Protein AF-A0A9W9TWR4-F1 (afdb_monomer)

Secondary structure (DSSP, 8-state):
-HHHHHHHHHHTT-PPPTTTSSHHHHHHHHTT-S---STTGGGGHHHHHHH-TTS-EEEE--S-HHHHHHHHHHHTHHHHH-HHHHHHHTT-HHHHHHHHHHIIIIIIIISTT-HHHHHHHHHHHHHHHHHHHHHHTT--EEEE-GGG--

Radius of gyration: 16.13 Å; Cα contacts (8 Å, |Δi|>4): 120; chains: 1; bounding box: 38×27×42 Å

Solvent-accessible surface area (backbone atoms only — not comparable to full-atom values): 8786 Å² total; per-residue (Å²): 109,69,68,60,53,52,49,54,26,52,75,66,75,55,59,74,55,72,89,62,46,28,46,76,52,49,39,77,72,54,60,90,57,93,74,88,70,59,82,72,55,59,84,40,41,73,53,48,49,68,31,40,76,86,60,86,45,71,53,76,48,70,87,51,61,67,62,43,52,54,50,43,56,70,64,52,46,48,48,60,70,30,67,64,46,55,57,49,22,80,80,32,71,69,52,32,52,51,33,51,49,46,36,49,53,44,37,52,60,53,18,65,73,35,57,90,82,27,41,68,57,40,53,50,53,53,51,56,50,49,52,49,51,32,58,76,69,71,48,79,65,44,84,41,39,85,87,70,68,129

Nearest PDB structures (foldseek):
  4or5-assembly1_B  TM=2.035E-01  e=5.624E+00  Homo sapiens

pLDDT: mean 93.7, std 3.66, range [63.38, 97.81]

InterPro domains:
  IPR027417 P-loop containing nucleoside triphosphate hydrolase [G3DSA:3.40.50.300] (2-150)
  IPR040632 Sulfotransferase, S. mansonii-type [PF17784] (19-150)

Organism: NCBI:txid63820

Structure (mmCIF, N/CA/C/O backbone):
data_AF-A0A9W9TWR4-F1
#
_entry.id   AF-A0A9W9TWR4-F1
#
loop_
_atom_site.group_PDB
_atom_site.id
_atom_site.type_symbol
_atom_site.label_atom_id
_atom_site.label_alt_id
_atom_site.label_comp_id
_atom_site.label_asym_id
_atom_site.label_entity_id
_atom_site.label_seq_id
_atom_site.pdbx_PDB_ins_code
_atom_site.Cartn_x
_atom_site.Cartn_y
_atom_site.Cartn_z
_atom_site.occupancy
_atom_site.B_iso_or_equiv
_atom_site.auth_seq_id
_atom_site.auth_comp_id
_atom_site.auth_asym_id
_atom_site.auth_atom_id
_atom_site.pdbx_PDB_model_num
ATOM 1 N N . MET A 1 1 ? -9.359 -7.053 -12.630 1.00 63.38 1 MET A N 1
ATOM 2 C CA . MET A 1 1 ? -10.128 -6.044 -13.396 1.00 63.38 1 MET A CA 1
ATOM 3 C C . MET A 1 1 ? -10.622 -4.904 -12.506 1.00 63.38 1 MET A C 1
ATOM 5 O O . MET A 1 1 ? -10.237 -3.779 -12.778 1.00 63.38 1 MET A O 1
ATOM 9 N N . LEU A 1 2 ? -11.3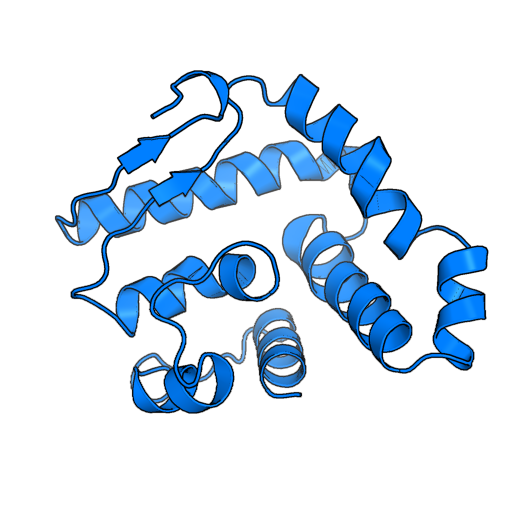76 -5.167 -11.426 1.00 83.75 2 LEU A N 1
ATOM 10 C CA . LEU A 1 2 ? -11.886 -4.121 -10.512 1.00 83.75 2 LEU A CA 1
ATOM 11 C C . LEU A 1 2 ? -10.786 -3.223 -9.906 1.00 83.75 2 LEU A C 1
ATOM 13 O O . LEU A 1 2 ? -10.900 -2.006 -9.965 1.00 83.75 2 LEU A O 1
ATOM 17 N N . TYR A 1 3 ? -9.671 -3.788 -9.427 1.00 86.06 3 TYR A N 1
ATOM 18 C CA . TYR A 1 3 ? -8.540 -2.971 -8.956 1.00 86.06 3 TYR A CA 1
ATOM 19 C C . TYR A 1 3 ? -7.914 -2.087 -10.046 1.00 86.06 3 TYR A C 1
ATOM 21 O O . TYR A 1 3 ? -7.453 -0.990 -9.745 1.00 86.06 3 TYR A O 1
ATOM 29 N N . CYS A 1 4 ? -7.909 -2.527 -11.310 1.00 86.19 4 CYS A N 1
ATOM 30 C CA . CYS A 1 4 ? -7.390 -1.717 -12.415 1.00 86.19 4 CYS A CA 1
ATOM 31 C C . CYS A 1 4 ? -8.280 -0.493 -12.654 1.00 86.19 4 CYS A C 1
ATOM 33 O O . CYS A 1 4 ? -7.776 0.611 -12.836 1.00 86.19 4 CYS A O 1
ATOM 35 N N . GLU A 1 5 ? -9.599 -0.688 -12.623 1.00 89.94 5 GLU A N 1
ATOM 36 C CA . GLU A 1 5 ? -10.576 0.396 -12.735 1.00 89.94 5 GLU A CA 1
ATOM 37 C C . GLU A 1 5 ? -10.438 1.384 -11.573 1.00 89.94 5 GLU A C 1
ATOM 39 O O . GLU A 1 5 ? -10.281 2.582 -11.806 1.00 89.94 5 GLU A O 1
ATOM 44 N N . LEU A 1 6 ? -10.397 0.885 -10.333 1.00 92.06 6 LEU A N 1
ATOM 45 C CA . LEU A 1 6 ? -10.174 1.723 -9.157 1.00 92.06 6 LEU A CA 1
ATOM 46 C C . LEU A 1 6 ? -8.866 2.512 -9.248 1.00 92.06 6 LEU A C 1
ATOM 48 O O . LEU A 1 6 ? -8.842 3.683 -8.882 1.00 92.06 6 LEU A O 1
ATOM 52 N N . MET A 1 7 ? -7.792 1.908 -9.760 1.00 92.62 7 MET A N 1
ATOM 53 C CA . MET A 1 7 ? -6.513 2.599 -9.923 1.00 92.62 7 MET A CA 1
ATOM 54 C C . MET A 1 7 ? -6.614 3.749 -10.932 1.00 92.62 7 MET A C 1
ATOM 56 O O . MET A 1 7 ? -6.126 4.846 -10.666 1.00 92.62 7 MET A O 1
ATOM 60 N N . ILE A 1 8 ? -7.2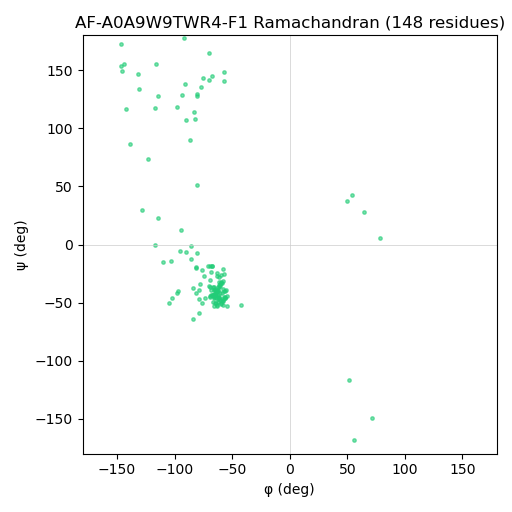98 3.541 -12.062 1.00 92.56 8 ILE A N 1
ATOM 61 C CA . ILE A 1 8 ? -7.548 4.606 -13.046 1.00 92.56 8 ILE A CA 1
ATOM 62 C C . ILE A 1 8 ? -8.364 5.736 -12.414 1.00 92.56 8 ILE A C 1
ATOM 64 O O . ILE A 1 8 ? -8.024 6.907 -12.578 1.00 92.56 8 ILE A O 1
ATOM 68 N N . LEU A 1 9 ? -9.418 5.399 -11.669 1.00 93.62 9 LEU A N 1
ATOM 69 C CA . LEU A 1 9 ? -10.246 6.389 -10.981 1.00 93.62 9 LEU A CA 1
ATOM 70 C C . LEU A 1 9 ? -9.448 7.152 -9.918 1.00 93.62 9 LEU A C 1
ATOM 72 O O . LEU A 1 9 ? -9.574 8.372 -9.832 1.00 93.62 9 LEU A O 1
ATOM 76 N N . LYS A 1 10 ? -8.575 6.472 -9.166 1.00 92.69 10 LYS A N 1
ATOM 77 C CA . LYS A 1 10 ? -7.683 7.089 -8.174 1.00 92.69 10 LYS A CA 1
ATOM 78 C C . LYS A 1 10 ? -6.703 8.063 -8.818 1.00 92.69 10 LYS A C 1
ATOM 80 O O . LYS A 1 10 ? -6.615 9.206 -8.379 1.00 92.69 10 LYS A O 1
ATOM 85 N N . LEU A 1 11 ? -6.061 7.668 -9.917 1.00 90.81 11 LEU A N 1
ATOM 86 C CA . LEU A 1 11 ? -5.184 8.540 -10.709 1.00 90.81 11 LEU A CA 1
ATOM 87 C C . LEU A 1 11 ? -5.905 9.783 -11.252 1.00 90.81 11 LEU A C 1
ATOM 89 O O . LEU A 1 11 ? -5.301 10.843 -11.382 1.00 90.81 11 LEU A O 1
ATOM 93 N N . GLN A 1 12 ? -7.195 9.664 -11.567 1.00 93.31 12 GLN A N 1
ATOM 94 C CA . GLN A 1 12 ? -8.020 10.774 -12.049 1.00 93.31 12 GLN A CA 1
ATOM 95 C C . GLN A 1 12 ? -8.630 11.620 -10.924 1.00 93.31 12 GLN A C 1
ATOM 97 O O . GLN A 1 12 ? -9.333 12.583 -11.225 1.00 93.31 12 GLN A O 1
ATOM 102 N N . ASN A 1 13 ? -8.395 11.271 -9.655 1.00 92.88 13 ASN A N 1
ATOM 103 C CA . ASN A 1 13 ? -9.073 11.852 -8.496 1.00 92.88 13 ASN A CA 1
ATOM 104 C C . ASN A 1 13 ? -10.613 11.762 -8.598 1.00 92.88 13 ASN A C 1
ATOM 106 O O . ASN A 1 13 ? -11.346 12.716 -8.343 1.00 92.88 13 ASN A O 1
ATOM 110 N N . ARG A 1 14 ? -11.096 10.603 -9.057 1.00 95.38 14 ARG A N 1
ATOM 111 C CA . ARG A 1 14 ? -12.507 10.286 -9.336 1.00 95.38 14 ARG A CA 1
ATOM 112 C C . ARG A 1 14 ? -12.943 8.990 -8.659 1.00 95.38 14 ARG A C 1
ATOM 114 O O . ARG A 1 14 ? -13.781 8.266 -9.197 1.00 95.38 14 ARG A O 1
ATOM 121 N N . LEU A 1 15 ? -12.345 8.661 -7.515 1.00 94.56 15 LEU A N 1
ATOM 122 C CA . LEU A 1 15 ? -12.795 7.504 -6.752 1.00 94.56 15 LEU A CA 1
ATOM 123 C C . LEU A 1 15 ? -14.280 7.645 -6.404 1.00 94.56 15 LEU A C 1
ATOM 125 O O . LEU A 1 15 ? -14.726 8.756 -6.095 1.00 94.56 15 LEU A O 1
ATOM 129 N N . PRO A 1 16 ? -15.053 6.546 -6.463 1.00 94.25 16 PRO A N 1
ATOM 130 C CA . PRO A 1 16 ? -16.403 6.555 -5.936 1.00 94.25 16 PRO A CA 1
ATOM 131 C C . PRO A 1 16 ? -16.376 6.965 -4.458 1.00 94.25 16 PRO A C 1
ATOM 133 O O . PRO A 1 16 ? -15.398 6.685 -3.761 1.00 94.25 16 PRO A O 1
ATOM 136 N N . PRO A 1 17 ? -17.424 7.636 -3.969 1.00 93.81 17 PRO A N 1
ATOM 137 C CA . PRO A 1 17 ? -17.455 8.087 -2.592 1.00 93.81 17 PRO A CA 1
ATOM 138 C C . PRO A 1 17 ? -17.606 6.889 -1.627 1.00 93.81 17 PRO A C 1
ATOM 140 O O . PRO A 1 17 ? -17.970 5.787 -2.066 1.00 93.81 17 PRO A O 1
ATOM 143 N N . PRO A 1 18 ? -17.352 7.075 -0.317 1.00 91.00 18 PRO A N 1
ATOM 144 C CA . PRO A 1 18 ? -17.390 5.994 0.674 1.00 91.00 18 PRO A CA 1
ATOM 145 C C . PRO A 1 18 ? -18.732 5.255 0.754 1.00 91.00 18 PRO A C 1
ATOM 147 O O . PRO A 1 18 ? -18.789 4.112 1.196 1.00 91.00 18 PRO A O 1
ATOM 150 N N . GLU A 1 19 ? -19.836 5.861 0.302 1.00 92.31 19 GLU A N 1
ATOM 151 C CA . GLU A 1 19 ? -21.135 5.190 0.242 1.00 92.31 19 GLU A CA 1
ATOM 152 C C . GLU A 1 19 ? -21.192 4.073 -0.805 1.00 92.31 19 GLU A C 1
ATOM 154 O O . GLU A 1 19 ? -22.020 3.172 -0.676 1.00 92.31 19 GLU A O 1
ATOM 159 N N . ILE A 1 20 ? -20.329 4.142 -1.823 1.00 93.00 20 ILE A N 1
ATOM 160 C CA . ILE A 1 20 ? -20.186 3.131 -2.874 1.00 93.00 20 ILE A CA 1
ATOM 161 C C . ILE A 1 20 ? -19.034 2.177 -2.553 1.00 93.00 20 ILE A C 1
ATOM 163 O O . ILE A 1 20 ? -19.174 0.977 -2.767 1.00 93.00 20 ILE A O 1
ATOM 167 N N . LEU A 1 21 ? -17.908 2.677 -2.032 1.00 93.12 21 LEU A N 1
ATOM 168 C CA . LEU A 1 21 ? -16.750 1.856 -1.646 1.00 93.12 21 LEU A CA 1
ATOM 169 C C . LEU A 1 21 ? -16.947 1.194 -0.273 1.00 93.12 21 LEU A C 1
ATOM 171 O O . LEU A 1 21 ? -16.104 1.304 0.611 1.00 93.12 21 LEU A O 1
ATOM 175 N N . ARG A 1 22 ? -18.084 0.522 -0.086 1.00 93.94 22 ARG A N 1
ATOM 176 C CA . ARG A 1 22 ? -18.406 -0.221 1.137 1.00 93.94 22 ARG A CA 1
ATOM 177 C C . ARG A 1 22 ? -17.964 -1.678 1.022 1.00 93.94 22 ARG A C 1
ATOM 179 O O . ARG A 1 22 ? -17.465 -2.114 -0.016 1.00 93.94 22 ARG A O 1
ATOM 186 N N . ARG A 1 23 ? -18.171 -2.435 2.103 1.00 94.06 23 ARG A N 1
ATOM 187 C CA . ARG A 1 23 ? -17.887 -3.874 2.189 1.00 94.06 23 ARG A CA 1
ATOM 188 C C . ARG A 1 23 ? -18.303 -4.643 0.936 1.00 94.06 23 ARG A C 1
ATOM 190 O O . ARG A 1 23 ? -17.486 -5.343 0.365 1.00 94.06 23 ARG A O 1
ATOM 197 N N . ASP A 1 24 ? -19.541 -4.491 0.480 1.00 93.75 24 ASP A N 1
ATOM 198 C CA . ASP A 1 24 ? -20.080 -5.222 -0.673 1.00 93.75 24 ASP A CA 1
ATOM 199 C C . ASP A 1 24 ? -19.302 -4.969 -1.974 1.00 93.75 24 ASP A C 1
ATOM 201 O O . ASP A 1 24 ? -19.167 -5.865 -2.810 1.00 93.75 24 ASP A O 1
ATOM 205 N N . TYR A 1 25 ? -18.747 -3.767 -2.145 1.00 94.56 25 TYR A N 1
ATOM 206 C CA . TYR A 1 25 ? -17.866 -3.458 -3.263 1.00 94.56 25 TYR A CA 1
ATOM 207 C C . TYR A 1 25 ? -16.554 -4.241 -3.169 1.00 94.56 25 TYR A C 1
ATOM 209 O O . TYR A 1 25 ? -16.141 -4.872 -4.146 1.00 94.56 25 TYR A O 1
ATOM 217 N N . PHE A 1 26 ? -15.905 -4.210 -2.005 1.00 94.31 26 PHE A N 1
ATOM 218 C CA . PHE A 1 26 ? -14.625 -4.880 -1.793 1.00 94.31 26 PHE A CA 1
ATOM 219 C C . PHE A 1 26 ? -14.756 -6.402 -1.674 1.00 94.31 26 PHE A C 1
ATOM 221 O O . PHE A 1 26 ? -13.860 -7.104 -2.132 1.00 94.31 26 PHE A O 1
ATOM 228 N N . ASP A 1 27 ? -15.891 -6.936 -1.225 1.00 94.62 27 ASP A N 1
ATOM 229 C CA . ASP A 1 27 ? -16.182 -8.375 -1.189 1.00 94.62 27 ASP A CA 1
ATOM 230 C C . ASP A 1 27 ? -16.212 -8.979 -2.602 1.00 94.62 27 ASP A C 1
ATOM 232 O O . ASP A 1 27 ? -15.856 -10.137 -2.802 1.00 94.62 27 ASP A O 1
ATOM 236 N N . ARG A 1 28 ? -16.537 -8.191 -3.636 1.00 92.94 28 ARG A N 1
ATOM 237 C CA . ARG A 1 28 ? -16.417 -8.637 -5.041 1.00 92.94 28 ARG A CA 1
ATOM 238 C C . ARG A 1 28 ? -14.967 -8.845 -5.479 1.00 92.94 28 ARG A C 1
ATOM 240 O O . ARG A 1 28 ? -14.729 -9.460 -6.518 1.00 92.94 28 ARG A O 1
ATOM 247 N N . ILE A 1 29 ? -14.020 -8.268 -4.744 1.00 91.31 29 ILE A N 1
ATOM 248 C CA . ILE A 1 29 ? -12.591 -8.279 -5.044 1.00 91.31 29 ILE A CA 1
ATOM 249 C C . ILE A 1 29 ? -11.858 -9.260 -4.127 1.00 91.31 29 ILE A C 1
ATOM 251 O O . ILE A 1 29 ? -11.099 -10.095 -4.614 1.00 91.31 29 ILE A O 1
ATOM 255 N N . LEU A 1 30 ? -12.093 -9.151 -2.820 1.00 93.00 30 LEU A N 1
ATOM 256 C CA . LEU A 1 30 ? -11.482 -9.972 -1.779 1.00 93.00 30 LEU A CA 1
ATOM 257 C C . LEU A 1 30 ? -12.174 -11.330 -1.629 1.00 93.00 30 LEU A C 1
ATOM 259 O O . LEU A 1 30 ? -11.550 -12.265 -1.144 1.00 93.00 30 LEU A O 1
ATOM 263 N N . ALA A 1 31 ? -13.417 -11.471 -2.095 1.00 91.31 31 ALA A N 1
ATOM 264 C CA . ALA A 1 31 ? -14.184 -12.711 -2.049 1.00 91.31 31 ALA A CA 1
ATOM 265 C C . ALA A 1 31 ? -14.212 -13.331 -0.639 1.00 91.31 31 ALA A C 1
ATOM 267 O O . ALA A 1 31 ? -14.765 -12.748 0.285 1.00 91.31 31 ALA A O 1
ATOM 268 N N . ASP A 1 32 ? -13.640 -14.521 -0.482 1.00 92.19 32 ASP A N 1
ATOM 269 C CA . ASP A 1 32 ? -13.628 -15.320 0.742 1.00 92.19 32 ASP A CA 1
ATOM 270 C C . ASP A 1 32 ? -12.370 -15.104 1.605 1.00 92.19 32 ASP A C 1
ATOM 272 O O . ASP A 1 32 ? -12.095 -15.902 2.500 1.00 92.19 32 ASP A O 1
ATOM 276 N N . LYS A 1 33 ? -11.556 -14.077 1.323 1.00 94.94 33 LYS A N 1
ATOM 277 C CA . LYS A 1 33 ? -10.314 -13.823 2.067 1.00 94.94 33 LYS A CA 1
ATOM 278 C C . LYS A 1 33 ? -10.585 -13.103 3.386 1.00 94.94 33 LYS A C 1
ATOM 280 O O . LYS A 1 33 ? -11.215 -12.054 3.414 1.00 94.94 33 LYS A O 1
ATOM 285 N N . GLU A 1 34 ? -10.029 -13.644 4.467 1.00 94.06 34 GLU A N 1
ATOM 286 C CA . GLU A 1 34 ? -10.146 -13.084 5.824 1.00 94.06 34 GLU A CA 1
ATOM 287 C C . GLU A 1 34 ? -9.157 -11.941 6.094 1.00 94.06 34 GLU A C 1
ATOM 289 O O . GLU A 1 34 ? -9.346 -11.152 7.016 1.00 94.06 34 GLU A O 1
ATOM 294 N N . ALA A 1 35 ? -8.095 -11.842 5.292 1.00 95.75 35 ALA A N 1
ATOM 295 C CA . ALA A 1 35 ? -7.089 -10.796 5.386 1.00 95.75 35 ALA A CA 1
ATOM 296 C C . ALA A 1 35 ? -6.548 -10.447 3.998 1.00 95.75 35 ALA A C 1
ATOM 298 O O . ALA A 1 35 ? -6.520 -11.283 3.091 1.00 95.75 35 ALA A O 1
ATOM 299 N N . THR A 1 36 ? -6.072 -9.213 3.850 1.00 96.12 36 THR A N 1
ATOM 300 C CA . THR A 1 36 ? -5.409 -8.740 2.636 1.00 96.12 36 THR A CA 1
ATOM 301 C C . THR A 1 36 ? -4.115 -8.023 2.986 1.00 96.12 36 THR A C 1
ATOM 303 O O . THR A 1 36 ? -4.006 -7.372 4.021 1.00 96.12 36 THR A O 1
ATOM 306 N N . THR A 1 37 ? -3.128 -8.147 2.109 1.00 95.12 37 THR A N 1
ATOM 307 C CA . THR A 1 37 ? -1.831 -7.481 2.215 1.00 95.12 37 THR A CA 1
ATOM 308 C C . THR A 1 37 ? -1.329 -7.144 0.819 1.00 95.12 37 THR A C 1
ATOM 310 O O . THR A 1 37 ? -1.920 -7.575 -0.174 1.00 95.12 37 THR A O 1
ATOM 313 N N . ASP A 1 38 ? -0.227 -6.403 0.770 1.00 92.81 38 ASP A N 1
ATOM 314 C CA . ASP A 1 38 ? 0.481 -6.052 -0.451 1.00 92.81 38 ASP A CA 1
ATOM 315 C C . ASP A 1 38 ? -0.431 -5.346 -1.473 1.00 92.81 38 ASP A C 1
ATOM 317 O O . ASP A 1 38 ? -1.530 -4.851 -1.196 1.00 92.81 38 ASP A O 1
ATOM 321 N N . ILE A 1 39 ? 0.080 -5.217 -2.678 1.00 91.25 39 ILE A N 1
ATOM 322 C CA . ILE A 1 39 ? -0.514 -4.489 -3.771 1.00 91.25 39 ILE A CA 1
ATOM 323 C C . ILE A 1 39 ? -1.391 -5.429 -4.593 1.00 91.25 39 ILE A C 1
ATOM 325 O O . ILE A 1 39 ? -0.995 -6.555 -4.887 1.00 91.25 39 ILE A O 1
ATOM 329 N N . PRO A 1 40 ? -2.580 -4.976 -5.022 1.00 91.00 40 PRO A N 1
ATOM 330 C CA . PRO A 1 40 ? -3.061 -3.588 -5.030 1.00 91.00 40 PRO A CA 1
ATOM 331 C C . PRO A 1 40 ? -3.801 -3.115 -3.772 1.00 91.00 40 PRO A C 1
ATOM 333 O O . PRO A 1 40 ? -4.107 -1.928 -3.691 1.00 91.00 40 PRO A O 1
ATOM 336 N N . ALA A 1 41 ? -4.085 -3.985 -2.801 1.00 93.38 41 ALA A N 1
ATOM 337 C CA . ALA A 1 41 ? -4.895 -3.639 -1.631 1.00 93.38 41 ALA A CA 1
ATOM 338 C C . ALA A 1 41 ? -4.305 -2.481 -0.808 1.00 93.38 41 ALA A C 1
ATOM 340 O O . ALA A 1 41 ? -5.036 -1.563 -0.444 1.00 93.38 41 ALA A O 1
ATOM 341 N N . ALA A 1 42 ? -2.986 -2.461 -0.601 1.00 93.50 42 ALA A N 1
ATOM 342 C CA . ALA A 1 42 ? -2.294 -1.411 0.148 1.00 93.50 42 ALA A CA 1
ATOM 343 C C . ALA A 1 42 ? -2.512 0.000 -0.433 1.00 93.50 42 ALA A C 1
ATOM 345 O O . ALA A 1 42 ? -2.588 0.978 0.309 1.00 93.50 42 ALA A O 1
ATOM 346 N N . TRP A 1 43 ? -2.694 0.132 -1.752 1.00 93.75 43 TRP A N 1
ATOM 347 C CA . TRP A 1 43 ? -2.998 1.427 -2.373 1.00 93.75 43 TRP A CA 1
ATOM 348 C C . TRP A 1 43 ? -4.391 1.953 -2.030 1.00 93.75 43 TRP A C 1
ATOM 350 O O . TRP A 1 43 ? -4.646 3.145 -2.201 1.00 93.75 43 TRP A O 1
ATOM 360 N N . PHE A 1 44 ? -5.281 1.083 -1.560 1.00 94.81 44 PHE A N 1
ATOM 361 C CA . PHE A 1 44 ? -6.641 1.401 -1.135 1.00 94.81 44 PHE A CA 1
ATOM 362 C C . PHE A 1 44 ? -6.834 1.171 0.368 1.00 94.81 44 PHE A C 1
ATOM 364 O O . PHE A 1 44 ? -7.953 0.943 0.817 1.00 94.81 44 PHE A O 1
ATOM 371 N N . ALA A 1 45 ? -5.748 1.188 1.150 1.00 95.31 45 ALA A N 1
ATOM 372 C CA . ALA A 1 45 ? -5.808 0.961 2.590 1.00 95.31 45 ALA A CA 1
ATOM 373 C C . ALA A 1 45 ? -6.793 1.908 3.312 1.00 95.31 45 ALA A C 1
ATOM 375 O O . ALA A 1 45 ? -7.600 1.391 4.080 1.00 95.31 45 ALA A O 1
ATOM 376 N N . PRO A 1 46 ? -6.838 3.230 3.038 1.00 95.06 46 PRO A N 1
ATOM 377 C CA . PRO A 1 46 ? -7.847 4.117 3.628 1.00 95.06 46 PRO A CA 1
ATOM 378 C C . PRO A 1 46 ? -9.290 3.684 3.335 1.00 95.06 46 PRO A C 1
ATOM 380 O O . PRO A 1 46 ? -10.138 3.642 4.222 1.00 95.06 46 PRO A O 1
ATOM 383 N N . GLU A 1 47 ? -9.568 3.323 2.083 1.00 96.12 47 GLU A N 1
ATOM 384 C CA . GLU A 1 47 ? -10.894 2.903 1.640 1.00 96.12 47 GLU A CA 1
ATOM 385 C C . GLU A 1 47 ? -11.285 1.540 2.236 1.00 96.12 47 GLU A C 1
ATOM 387 O O . GLU A 1 47 ? -12.436 1.338 2.613 1.00 96.12 47 GLU A O 1
ATOM 392 N N . LEU A 1 48 ? -10.326 0.621 2.385 1.00 96.00 48 LEU A N 1
ATOM 393 C CA . LEU A 1 48 ? -10.526 -0.674 3.040 1.00 96.00 48 LEU A CA 1
ATOM 394 C C . LEU A 1 48 ? -10.775 -0.524 4.545 1.00 96.00 48 LEU A C 1
ATOM 396 O O . LEU A 1 48 ? -11.685 -1.154 5.079 1.00 96.00 48 LEU A O 1
ATOM 400 N N . VAL A 1 49 ? -10.007 0.328 5.225 1.00 95.19 49 VAL A N 1
ATOM 401 C CA . VAL A 1 49 ? -10.186 0.646 6.651 1.00 95.19 49 VAL A CA 1
ATOM 402 C C . VAL A 1 49 ? -11.611 1.155 6.890 1.00 95.19 49 VAL A C 1
ATOM 404 O O . VAL A 1 49 ? -12.293 0.639 7.775 1.00 95.19 49 VAL A O 1
ATOM 407 N N . GLN A 1 50 ? -12.110 2.061 6.048 1.00 94.50 50 GLN A N 1
ATOM 408 C CA . GLN A 1 50 ? -13.486 2.565 6.140 1.0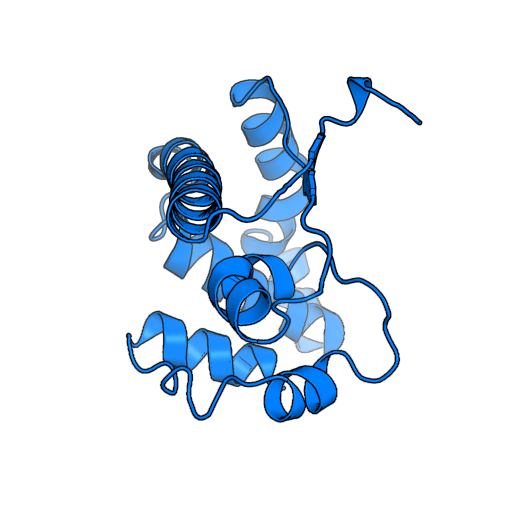0 94.50 50 GLN A CA 1
ATOM 409 C C . GLN A 1 50 ? -14.548 1.509 5.790 1.00 94.50 50 GLN A C 1
ATOM 411 O O . GLN A 1 50 ? -15.599 1.452 6.430 1.00 94.50 50 GLN A O 1
ATOM 416 N N . ALA A 1 51 ? -14.297 0.668 4.783 1.00 95.94 51 ALA A N 1
ATOM 417 C CA . ALA A 1 51 ? -15.239 -0.365 4.349 1.00 95.94 51 ALA A CA 1
ATOM 418 C C . ALA A 1 51 ? -15.412 -1.504 5.370 1.00 95.94 51 ALA A C 1
ATOM 420 O O . ALA A 1 51 ? -16.497 -2.090 5.457 1.00 95.94 51 ALA A O 1
ATOM 421 N N . TYR A 1 52 ? -14.360 -1.796 6.140 1.00 96.19 52 TYR A N 1
ATOM 422 C CA . TYR A 1 52 ? -14.301 -2.857 7.147 1.00 96.19 52 TYR A CA 1
ATOM 423 C C . TYR A 1 52 ? -13.929 -2.272 8.522 1.00 96.19 52 TYR A C 1
ATOM 425 O O . TYR A 1 52 ? -12.790 -2.436 8.977 1.00 96.19 52 TYR A O 1
ATOM 433 N N . PRO A 1 53 ? -14.855 -1.569 9.201 1.00 94.31 53 PRO A N 1
ATOM 434 C CA . PRO A 1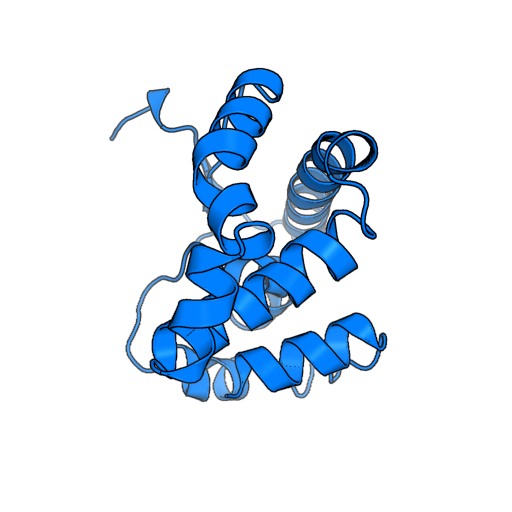 53 ? -14.572 -0.900 10.474 1.00 94.31 53 PRO A CA 1
ATOM 435 C C . PRO A 1 53 ? -14.198 -1.869 11.606 1.00 94.31 53 PRO A C 1
ATOM 437 O O . PRO A 1 53 ? -13.510 -1.484 12.545 1.00 94.31 53 PRO A O 1
ATOM 440 N N . GLU A 1 54 ? -14.622 -3.128 11.521 1.00 94.31 54 GLU A N 1
ATOM 441 C CA . GLU A 1 54 ? -14.329 -4.181 12.496 1.00 94.31 54 GLU A CA 1
ATOM 442 C C . GLU A 1 54 ? -12.996 -4.900 12.260 1.00 94.31 54 GLU A C 1
ATOM 444 O O . GLU A 1 54 ? -12.558 -5.663 13.120 1.00 94.31 54 GLU A O 1
ATOM 449 N N . ALA A 1 55 ? -12.365 -4.713 11.097 1.00 96.00 55 ALA A N 1
ATOM 450 C CA . ALA A 1 55 ? -11.131 -5.419 10.779 1.00 96.00 55 ALA A CA 1
ATOM 451 C C . ALA A 1 55 ? -9.980 -4.956 11.687 1.00 96.00 55 ALA A C 1
ATOM 453 O O . ALA A 1 55 ? -9.854 -3.777 12.022 1.00 96.00 55 ALA A O 1
ATOM 454 N N . LEU A 1 56 ? -9.089 -5.871 12.051 1.00 97.00 56 LEU A N 1
ATOM 455 C CA . LEU A 1 56 ? -7.836 -5.494 12.701 1.00 97.00 56 LEU A CA 1
ATOM 456 C C . LEU A 1 56 ? -6.878 -4.912 11.657 1.00 97.00 56 LEU A C 1
ATOM 458 O O . LEU A 1 56 ? -6.836 -5.382 10.520 1.00 97.00 56 LEU A O 1
ATOM 462 N N . VAL A 1 57 ? -6.107 -3.895 12.043 1.00 97.81 57 VAL A N 1
ATOM 463 C CA . VAL A 1 57 ? -5.159 -3.220 11.147 1.00 97.81 57 VAL A CA 1
ATOM 464 C C . VAL A 1 57 ? -3.735 -3.462 11.627 1.00 97.81 57 VAL A C 1
ATOM 466 O O . VAL A 1 57 ? -3.409 -3.219 12.788 1.00 97.81 57 VAL A O 1
ATOM 469 N N . ILE A 1 58 ? -2.883 -3.928 10.714 1.00 97.69 58 ILE A N 1
ATOM 470 C CA . ILE A 1 58 ? -1.448 -4.103 10.944 1.00 97.69 58 ILE A CA 1
ATOM 471 C C . ILE A 1 58 ? -0.704 -3.177 9.984 1.00 97.69 58 ILE A C 1
ATOM 473 O O . ILE A 1 58 ? -0.784 -3.343 8.766 1.00 97.69 58 ILE A O 1
ATOM 477 N N . LEU A 1 59 ? 0.038 -2.218 10.530 1.00 97.50 59 LEU A N 1
ATOM 478 C CA . LEU A 1 59 ? 0.973 -1.391 9.778 1.00 97.50 59 LEU A CA 1
ATOM 479 C C . LEU A 1 59 ? 2.315 -2.123 9.713 1.00 97.50 59 LEU A C 1
ATOM 481 O O . LEU A 1 59 ? 3.165 -1.991 10.589 1.00 97.50 59 LEU A O 1
ATOM 485 N N . ASN A 1 60 ? 2.471 -2.943 8.675 1.00 96.12 60 ASN A N 1
ATOM 486 C CA . ASN A 1 60 ? 3.685 -3.711 8.422 1.00 96.12 60 ASN A CA 1
ATOM 487 C C . ASN A 1 60 ? 4.722 -2.841 7.711 1.00 96.12 60 ASN A C 1
ATOM 489 O O . ASN A 1 60 ? 4.547 -2.543 6.530 1.00 96.12 60 ASN A O 1
ATOM 493 N N . ARG A 1 61 ? 5.796 -2.448 8.403 1.00 94.88 61 ARG A N 1
ATOM 494 C CA . ARG A 1 61 ? 6.779 -1.512 7.846 1.00 94.88 61 ARG A CA 1
ATOM 495 C C . ARG A 1 61 ? 8.202 -1.792 8.305 1.00 94.88 61 ARG A C 1
ATOM 497 O O . ARG A 1 61 ? 8.452 -2.240 9.419 1.00 94.88 61 ARG A O 1
ATOM 504 N N . ARG A 1 62 ? 9.174 -1.483 7.444 1.00 94.81 62 ARG A N 1
ATOM 505 C CA . ARG A 1 62 ? 10.588 -1.483 7.839 1.00 94.81 62 ARG A CA 1
ATOM 506 C C . ARG A 1 62 ? 10.893 -0.224 8.640 1.00 94.81 62 ARG A C 1
ATOM 508 O O . ARG A 1 62 ? 10.536 0.880 8.231 1.00 94.81 62 ARG A O 1
ATOM 515 N N . ARG A 1 63 ? 11.621 -0.391 9.742 1.00 92.56 63 ARG A N 1
ATOM 516 C CA . ARG A 1 63 ? 12.103 0.735 10.559 1.00 92.56 63 ARG A CA 1
ATOM 517 C C . ARG A 1 63 ? 13.198 1.530 9.849 1.00 92.56 63 ARG A C 1
ATOM 519 O O . ARG A 1 63 ? 13.257 2.747 9.967 1.00 92.56 63 ARG A O 1
ATOM 526 N N . ASP A 1 64 ? 14.048 0.840 9.090 1.00 95.44 64 ASP A N 1
ATOM 527 C CA . ASP A 1 64 ? 15.072 1.467 8.255 1.00 95.44 64 ASP A CA 1
ATOM 528 C C . ASP A 1 64 ? 14.521 1.750 6.849 1.00 95.44 64 ASP A C 1
ATOM 530 O O . ASP A 1 64 ? 14.347 0.850 6.015 1.00 95.44 64 ASP A O 1
ATOM 534 N N . LEU A 1 65 ? 14.273 3.033 6.590 1.00 95.25 65 LEU A N 1
ATOM 535 C CA . LEU A 1 65 ? 13.772 3.529 5.313 1.00 95.25 65 LEU A CA 1
ATOM 536 C C . LEU A 1 65 ? 14.772 3.339 4.162 1.00 95.25 65 LEU A C 1
ATOM 538 O O . LEU A 1 65 ? 14.378 3.017 3.039 1.00 95.25 65 LEU A O 1
ATOM 542 N N . GLY A 1 66 ? 16.069 3.500 4.426 1.00 96.88 66 GLY A N 1
ATOM 543 C CA . GLY A 1 66 ? 17.111 3.293 3.423 1.00 96.88 66 GLY A CA 1
ATOM 544 C C . GLY A 1 66 ? 17.182 1.826 3.006 1.00 96.88 66 GLY A C 1
ATOM 545 O O . GLY A 1 66 ? 17.219 1.512 1.812 1.00 96.88 66 GLY A O 1
ATOM 546 N N . ALA A 1 67 ? 17.104 0.916 3.980 1.00 96.06 67 ALA A N 1
ATOM 547 C CA . ALA A 1 67 ? 17.030 -0.518 3.723 1.00 96.06 67 ALA A CA 1
ATOM 548 C C . ALA A 1 67 ? 15.767 -0.898 2.933 1.00 96.06 67 ALA A C 1
ATOM 550 O O . ALA A 1 67 ? 15.841 -1.736 2.029 1.00 96.06 67 ALA A O 1
ATOM 551 N N . TRP A 1 68 ? 14.621 -0.268 3.221 1.00 96.50 68 TRP A N 1
ATOM 552 C CA . TRP A 1 68 ? 13.415 -0.422 2.403 1.00 96.50 68 TRP A CA 1
ATOM 553 C C . TRP A 1 68 ? 13.643 0.029 0.959 1.00 96.50 68 TRP A C 1
ATOM 555 O O . TRP A 1 68 ? 13.388 -0.751 0.041 1.00 96.50 68 TRP A O 1
ATOM 565 N N . LYS A 1 69 ? 14.186 1.233 0.739 1.00 96.88 69 LYS A N 1
ATOM 566 C CA . LYS A 1 69 ? 14.408 1.776 -0.611 1.00 96.88 69 LYS A CA 1
ATOM 567 C C . LYS A 1 69 ? 15.344 0.889 -1.430 1.00 96.88 69 LYS A C 1
ATOM 569 O O . LYS A 1 69 ? 15.073 0.619 -2.600 1.00 96.88 69 LYS A O 1
ATOM 574 N N . VAL A 1 70 ? 16.420 0.387 -0.818 1.00 97.31 70 VAL A N 1
ATOM 575 C CA . VAL A 1 70 ? 17.344 -0.566 -1.457 1.00 97.31 70 VAL A CA 1
ATOM 576 C C . VAL A 1 70 ? 16.626 -1.867 -1.821 1.00 97.31 70 VAL A C 1
ATOM 578 O O . VAL A 1 70 ? 16.769 -2.343 -2.947 1.00 97.31 70 VAL A O 1
ATOM 581 N N . SER A 1 71 ? 15.822 -2.415 -0.906 1.00 95.62 71 SER A N 1
ATOM 582 C CA . SER A 1 71 ? 15.028 -3.621 -1.161 1.00 95.62 71 SER A CA 1
ATOM 583 C C . SER A 1 71 ? 14.049 -3.413 -2.318 1.00 95.62 71 SER A C 1
ATOM 585 O O . SER A 1 71 ? 14.011 -4.226 -3.236 1.00 95.62 71 SER A O 1
ATOM 587 N N . PHE A 1 72 ? 13.301 -2.308 -2.311 1.00 95.62 72 PHE A N 1
ATOM 588 C CA . PHE A 1 72 ? 12.325 -1.974 -3.347 1.00 95.62 72 PHE A CA 1
ATOM 589 C C . PHE A 1 72 ? 12.989 -1.802 -4.720 1.00 95.62 72 PHE A C 1
ATOM 591 O O . PHE A 1 72 ? 12.505 -2.335 -5.722 1.00 95.62 72 PHE A O 1
ATOM 598 N N . ARG A 1 73 ? 14.139 -1.111 -4.764 1.00 95.81 73 ARG A N 1
ATOM 599 C CA . ARG A 1 73 ? 14.953 -0.952 -5.979 1.00 95.81 73 ARG A CA 1
ATOM 600 C C . ARG A 1 73 ? 15.381 -2.301 -6.554 1.00 95.81 73 ARG A C 1
ATOM 602 O O . ARG A 1 73 ? 15.413 -2.458 -7.769 1.00 95.81 73 ARG A O 1
ATOM 609 N N . ALA A 1 74 ? 15.714 -3.263 -5.698 1.00 95.62 74 ALA A N 1
ATOM 610 C CA . ALA A 1 74 ? 16.178 -4.576 -6.127 1.00 95.62 74 ALA A CA 1
ATOM 611 C C . ALA A 1 74 ? 15.042 -5.504 -6.589 1.00 95.62 74 ALA A C 1
ATOM 613 O O . ALA A 1 74 ? 15.262 -6.308 -7.494 1.00 95.62 74 ALA A O 1
ATOM 614 N N . SER A 1 75 ? 13.850 -5.415 -5.989 1.00 91.81 75 SER A N 1
ATOM 615 C CA . SER A 1 75 ? 12.755 -6.360 -6.251 1.00 91.81 75 SER A CA 1
ATOM 616 C C . SER A 1 75 ? 11.669 -5.823 -7.185 1.00 91.81 75 SER A C 1
ATOM 618 O O . SER A 1 75 ? 11.270 -6.529 -8.110 1.00 91.81 75 SER A O 1
ATOM 620 N N . VAL A 1 76 ? 11.195 -4.590 -6.979 1.00 92.12 76 VAL A N 1
ATOM 621 C CA . VAL A 1 76 ? 9.989 -4.069 -7.648 1.00 92.12 76 VAL A CA 1
ATOM 622 C C . VAL A 1 76 ? 10.327 -3.214 -8.866 1.00 92.12 76 VAL A C 1
ATOM 624 O O . VAL A 1 76 ? 9.700 -3.378 -9.912 1.00 92.12 76 VAL A O 1
ATOM 627 N N . LEU A 1 77 ? 11.347 -2.347 -8.792 1.00 92.00 77 LEU A N 1
ATOM 628 C CA . LEU A 1 77 ? 11.728 -1.519 -9.949 1.00 92.00 77 LEU A CA 1
ATOM 629 C C . LEU A 1 77 ? 12.044 -2.325 -11.218 1.00 92.00 77 LEU A C 1
ATOM 631 O O . LEU A 1 77 ? 11.607 -1.895 -12.288 1.00 92.00 77 LEU A O 1
ATOM 635 N N . PRO A 1 78 ? 12.730 -3.489 -11.168 1.00 92.19 78 PRO A N 1
ATOM 636 C CA . PRO A 1 78 ? 12.994 -4.261 -12.375 1.00 92.19 78 PRO A CA 1
ATOM 637 C C . PRO A 1 78 ? 11.714 -4.702 -13.081 1.00 92.19 78 PRO A C 1
ATOM 639 O O . PRO A 1 78 ? 11.702 -4.742 -14.308 1.00 92.19 78 PRO A O 1
ATOM 642 N N . MET A 1 79 ? 10.640 -4.991 -12.339 1.00 87.56 79 MET A N 1
ATOM 643 C CA . MET A 1 79 ? 9.352 -5.358 -12.928 1.00 87.56 79 MET A CA 1
ATOM 644 C C . MET A 1 79 ? 8.768 -4.216 -13.771 1.00 87.56 79 MET A C 1
ATOM 646 O O . MET A 1 79 ? 8.214 -4.477 -14.833 1.00 87.56 79 MET A O 1
ATOM 650 N N . MET A 1 80 ? 8.954 -2.963 -13.347 1.00 87.94 80 MET A N 1
ATOM 651 C CA . MET A 1 80 ? 8.452 -1.782 -14.061 1.00 87.94 80 MET A CA 1
ATOM 652 C C . MET A 1 80 ? 9.389 -1.322 -15.190 1.00 87.94 80 MET A C 1
ATOM 654 O O . MET A 1 80 ? 8.932 -0.913 -16.252 1.00 87.94 80 MET A O 1
ATOM 658 N N . GLN A 1 81 ? 10.708 -1.400 -14.987 1.00 88.31 81 GLN A N 1
ATOM 659 C CA . GLN A 1 81 ? 11.695 -0.748 -15.864 1.00 88.31 81 GLN A CA 1
ATOM 660 C C . GLN A 1 81 ? 12.412 -1.701 -16.831 1.00 88.31 81 GLN A C 1
ATOM 662 O O . GLN A 1 81 ? 13.080 -1.260 -17.768 1.00 88.31 81 GLN A O 1
ATOM 667 N N . SER A 1 82 ? 12.329 -3.016 -16.623 1.00 91.62 82 SER A N 1
ATOM 668 C CA . SER A 1 82 ? 13.039 -3.969 -17.475 1.00 91.62 82 SER A CA 1
ATOM 669 C C . SER A 1 82 ? 12.298 -4.223 -18.779 1.00 91.62 82 SER A C 1
ATOM 671 O O . SER A 1 82 ? 11.163 -4.704 -18.796 1.00 91.62 82 SER A O 1
ATOM 673 N N . TRP A 1 83 ? 13.011 -4.064 -19.892 1.00 92.31 83 TRP A N 1
ATOM 674 C CA . TRP A 1 83 ? 12.516 -4.448 -21.213 1.00 92.31 83 TRP A CA 1
ATOM 675 C C . TRP A 1 83 ? 12.123 -5.933 -21.299 1.00 92.31 83 TRP A C 1
ATOM 677 O O . TRP A 1 83 ? 11.281 -6.287 -22.117 1.00 92.31 83 TRP A O 1
ATOM 687 N N . LYS A 1 84 ? 12.704 -6.810 -20.462 1.00 93.81 84 LYS A N 1
ATOM 688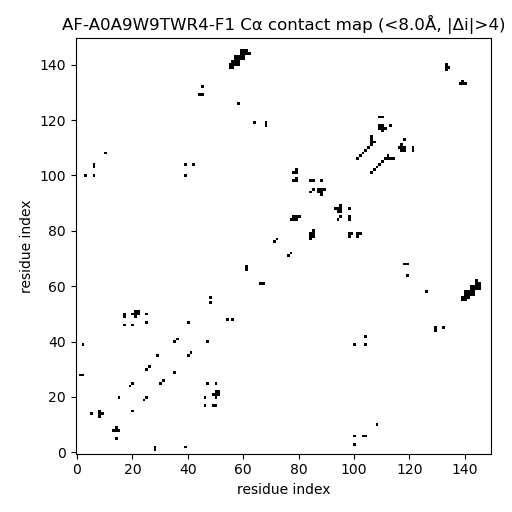 C CA . LYS A 1 84 ? 12.349 -8.239 -20.422 1.00 93.81 84 LYS A CA 1
ATOM 689 C C . LYS A 1 84 ? 10.948 -8.452 -19.862 1.00 93.81 84 LYS A C 1
ATOM 691 O O . LYS A 1 84 ? 10.180 -9.213 -20.439 1.00 93.81 84 LYS A O 1
ATOM 696 N N . TYR A 1 85 ? 10.626 -7.773 -18.760 1.00 92.69 85 TYR A N 1
ATOM 697 C CA . TYR A 1 85 ? 9.290 -7.803 -18.166 1.00 92.69 85 TYR A CA 1
ATOM 698 C C . TYR A 1 85 ? 8.276 -7.153 -19.105 1.00 92.69 85 TYR A C 1
ATOM 700 O O . TYR A 1 85 ? 7.224 -7.735 -19.364 1.00 92.69 85 TYR A O 1
ATOM 708 N N . TRP A 1 86 ? 8.646 -6.023 -19.715 1.00 92.25 86 TRP A N 1
ATOM 709 C CA . TRP A 1 86 ? 7.831 -5.383 -20.742 1.00 92.25 86 TRP A CA 1
ATOM 710 C C . TRP A 1 86 ? 7.561 -6.315 -21.928 1.00 92.25 86 TRP A C 1
ATOM 712 O O . TRP A 1 86 ? 6.405 -6.536 -22.259 1.00 92.25 86 TRP A O 1
ATOM 722 N N . LEU A 1 87 ? 8.576 -6.935 -22.534 1.00 94.44 87 LEU A N 1
ATOM 723 C CA . LEU A 1 87 ? 8.373 -7.842 -23.668 1.00 94.44 87 LEU A CA 1
ATOM 724 C C . LEU A 1 87 ? 7.582 -9.091 -23.263 1.00 94.44 87 LEU A C 1
ATOM 726 O O . LEU A 1 87 ? 6.662 -9.492 -23.969 1.00 94.44 87 LEU A O 1
ATOM 730 N N . GLY A 1 88 ? 7.909 -9.692 -22.117 1.00 93.88 88 GLY A N 1
ATOM 731 C CA . GLY A 1 88 ? 7.198 -10.859 -21.597 1.00 93.88 88 GLY A CA 1
ATOM 732 C C . GLY A 1 88 ? 5.714 -10.584 -21.356 1.00 93.88 88 GLY A C 1
ATOM 733 O O . GLY A 1 88 ? 4.884 -11.464 -21.577 1.00 93.88 88 GLY A O 1
ATOM 734 N N . SER A 1 89 ? 5.369 -9.353 -20.969 1.00 94.62 89 SER A N 1
ATOM 735 C CA . SER A 1 89 ? 3.983 -8.948 -20.731 1.00 94.62 89 SER A CA 1
ATOM 736 C C . SER A 1 89 ? 3.093 -9.053 -21.973 1.00 94.62 89 SER A C 1
ATOM 738 O O . SER A 1 89 ? 1.909 -9.343 -21.855 1.00 94.62 89 SER A O 1
ATOM 740 N N . TRP A 1 90 ? 3.653 -8.930 -23.181 1.00 95.06 90 TRP A N 1
ATOM 741 C CA . TRP A 1 90 ? 2.888 -9.070 -24.426 1.00 95.06 90 TRP A CA 1
ATOM 742 C C . TRP A 1 90 ? 2.390 -10.500 -24.659 1.00 95.06 90 TRP A C 1
ATOM 744 O O . TRP A 1 90 ? 1.472 -10.715 -25.447 1.00 95.06 90 TRP A O 1
ATOM 754 N N . PHE A 1 91 ? 2.985 -11.475 -23.970 1.00 96.00 91 PHE A N 1
ATOM 755 C CA . PHE A 1 91 ? 2.695 -12.896 -24.141 1.00 96.00 91 PHE A CA 1
ATOM 756 C C . PHE A 1 91 ? 2.118 -13.547 -22.879 1.00 96.00 91 PHE A C 1
ATOM 758 O O . PHE A 1 91 ? 1.825 -14.741 -22.890 1.00 96.00 91 PHE A O 1
ATOM 765 N N . ASN A 1 92 ? 1.944 -12.793 -21.789 1.00 95.31 92 ASN A N 1
ATOM 766 C CA . ASN A 1 92 ? 1.408 -13.307 -20.535 1.00 95.31 92 ASN A CA 1
ATOM 767 C C . ASN A 1 92 ? 0.500 -12.266 -19.865 1.00 95.31 92 ASN A C 1
ATOM 769 O O . ASN A 1 92 ? 0.953 -11.197 -19.460 1.00 95.31 92 ASN A O 1
ATOM 773 N N . ALA A 1 93 ? -0.785 -12.604 -19.728 1.00 91.38 93 ALA A N 1
ATOM 774 C CA . ALA A 1 93 ? -1.795 -11.697 -19.191 1.00 91.38 93 ALA A CA 1
ATOM 775 C C . ALA A 1 93 ? -1.555 -11.325 -17.719 1.00 91.38 93 ALA A C 1
ATOM 777 O O . ALA A 1 93 ? -1.758 -10.175 -17.344 1.00 91.38 93 ALA A O 1
ATOM 778 N N . GLU A 1 94 ? -1.115 -12.263 -16.880 1.00 89.69 94 GLU A N 1
ATOM 779 C CA . GLU A 1 94 ? -0.835 -11.984 -15.465 1.00 89.69 94 GLU A CA 1
ATOM 780 C C . GLU A 1 94 ? 0.338 -11.014 -15.323 1.00 89.69 94 GLU A C 1
ATOM 782 O O . GLU A 1 94 ? 0.252 -10.026 -14.596 1.00 89.69 94 GLU A O 1
ATOM 787 N N . LEU A 1 95 ? 1.399 -11.243 -16.097 1.00 91.38 95 LEU A N 1
ATOM 788 C CA . LEU A 1 95 ? 2.564 -10.375 -16.154 1.00 91.38 95 LEU A CA 1
ATOM 789 C C . LEU A 1 95 ? 2.205 -8.991 -16.691 1.00 91.38 95 LEU A C 1
ATOM 791 O O . LEU A 1 95 ? 2.663 -7.992 -16.148 1.00 91.38 95 LEU A O 1
ATOM 795 N N . PHE A 1 96 ? 1.355 -8.924 -17.718 1.00 91.94 96 PHE A N 1
ATOM 796 C CA . PHE A 1 96 ? 0.803 -7.667 -18.211 1.00 91.94 96 PHE A CA 1
ATOM 797 C C . PHE A 1 96 ? 0.120 -6.875 -17.113 1.00 91.94 96 PHE A C 1
ATOM 799 O O . PHE A 1 96 ? 0.479 -5.721 -16.891 1.00 91.94 96 PHE A O 1
ATOM 806 N N . TRP A 1 97 ? -0.814 -7.490 -16.392 1.00 89.25 97 TRP A N 1
ATOM 807 C CA . TRP A 1 97 ? -1.516 -6.785 -15.329 1.00 89.25 97 TRP A CA 1
ATOM 808 C C . TRP A 1 97 ? -0.595 -6.419 -14.168 1.00 89.25 97 TRP A C 1
ATOM 810 O O . TRP A 1 97 ? -0.741 -5.325 -13.635 1.00 89.25 97 TRP A O 1
ATOM 820 N N . GLY A 1 98 ? 0.374 -7.266 -13.815 1.00 89.19 98 GLY A N 1
ATOM 821 C CA . GLY A 1 98 ? 1.363 -6.973 -12.776 1.00 89.19 98 GLY A CA 1
ATOM 822 C C . GLY A 1 98 ? 2.254 -5.780 -13.124 1.00 89.19 98 GLY A C 1
ATOM 823 O O . GLY A 1 98 ? 2.331 -4.827 -12.348 1.00 89.19 98 GLY A O 1
ATOM 824 N N . VAL A 1 99 ? 2.873 -5.783 -14.309 1.00 91.19 99 VAL A N 1
ATOM 825 C CA . VAL A 1 99 ? 3.705 -4.667 -14.800 1.00 91.19 99 VAL A CA 1
ATOM 826 C C . VAL A 1 99 ? 2.871 -3.394 -14.925 1.00 91.19 99 VAL A C 1
ATOM 828 O O . VAL A 1 99 ? 3.277 -2.339 -14.450 1.00 91.19 99 VAL A O 1
ATOM 831 N N . TRP A 1 100 ? 1.678 -3.489 -15.513 1.00 91.06 100 TRP A N 1
ATOM 832 C CA . TRP A 1 100 ? 0.814 -2.331 -15.724 1.00 91.06 100 TRP A CA 1
ATOM 833 C C . TRP A 1 100 ? 0.314 -1.723 -14.409 1.00 91.06 100 TRP A C 1
ATOM 835 O O . TRP A 1 100 ? 0.371 -0.507 -14.235 1.00 91.06 100 TRP A O 1
ATOM 845 N N . LEU A 1 101 ? -0.158 -2.547 -13.465 1.00 89.38 101 LEU A N 1
ATOM 846 C CA . LEU A 1 101 ? -0.642 -2.060 -12.172 1.00 89.38 101 LEU A CA 1
ATOM 847 C C . LEU A 1 101 ? 0.488 -1.416 -11.384 1.00 89.38 101 LEU A C 1
ATOM 849 O O . LEU A 1 101 ? 0.292 -0.337 -10.835 1.00 89.38 101 LEU A O 1
ATOM 853 N N . THR A 1 102 ? 1.655 -2.058 -11.329 1.00 89.88 102 THR A N 1
ATOM 854 C CA . THR A 1 102 ? 2.794 -1.514 -10.586 1.00 89.88 102 THR A CA 1
ATOM 855 C C . THR A 1 102 ? 3.321 -0.224 -11.199 1.00 89.88 102 THR A C 1
ATOM 857 O O . THR A 1 102 ? 3.558 0.709 -10.440 1.00 89.88 102 THR A O 1
ATOM 860 N N . ASP A 1 103 ? 3.381 -0.101 -12.527 1.00 91.06 103 ASP A N 1
ATOM 861 C CA . ASP A 1 103 ? 3.685 1.170 -13.200 1.00 91.06 103 ASP A CA 1
ATOM 862 C C . ASP A 1 103 ? 2.665 2.269 -12.838 1.00 91.06 103 ASP A C 1
ATOM 864 O O . ASP A 1 103 ? 3.036 3.374 -12.444 1.00 91.06 103 ASP A O 1
ATOM 868 N N . MET A 1 104 ? 1.359 1.972 -12.885 1.00 90.62 104 MET A N 1
ATOM 869 C CA . MET A 1 104 ? 0.328 2.954 -12.518 1.00 90.62 104 MET A CA 1
ATOM 870 C C . MET A 1 104 ? 0.402 3.362 -11.039 1.00 90.62 104 MET A C 1
ATOM 872 O O . MET A 1 104 ? 0.369 4.551 -10.722 1.00 90.62 104 MET A O 1
ATOM 876 N N . GLY A 1 105 ? 0.450 2.387 -10.133 1.00 90.06 105 GLY A N 1
ATOM 877 C CA . GLY A 1 105 ? 0.315 2.617 -8.698 1.00 90.06 105 GLY A CA 1
ATOM 878 C C . GLY A 1 105 ? 1.609 3.073 -8.030 1.00 90.06 105 GLY A C 1
ATOM 879 O O . GLY A 1 105 ? 1.587 3.997 -7.224 1.00 90.06 105 GLY A O 1
ATOM 880 N N . HIS A 1 106 ? 2.755 2.490 -8.377 1.00 92.19 106 HIS A N 1
ATOM 881 C CA . HIS A 1 106 ? 4.033 2.952 -7.842 1.00 92.19 106 HIS A CA 1
ATOM 882 C C . HIS A 1 106 ? 4.583 4.122 -8.635 1.00 92.19 106 HIS A C 1
ATOM 884 O O . HIS A 1 106 ? 4.718 5.206 -8.079 1.00 92.19 106 HIS A O 1
ATOM 890 N N . ASP A 1 107 ? 4.910 3.917 -9.911 1.00 90.69 107 ASP A N 1
ATOM 891 C CA . ASP A 1 107 ? 5.666 4.918 -10.661 1.00 90.69 107 ASP A CA 1
ATOM 892 C C . ASP A 1 107 ? 4.851 6.200 -10.848 1.00 90.69 107 ASP A C 1
ATOM 894 O O . ASP A 1 107 ? 5.281 7.273 -10.428 1.00 90.69 107 ASP A O 1
ATOM 898 N N . LYS A 1 108 ? 3.626 6.105 -11.377 1.00 90.06 108 LYS A N 1
ATOM 899 C CA . LYS A 1 108 ? 2.820 7.300 -11.676 1.00 90.06 108 LYS A CA 1
ATOM 900 C C . LYS A 1 108 ? 2.142 7.901 -10.454 1.00 90.06 108 LYS A C 1
ATOM 902 O O . LYS A 1 108 ? 2.182 9.119 -10.288 1.00 90.06 108 LYS A O 1
ATOM 907 N N . PHE A 1 109 ? 1.501 7.078 -9.625 1.00 90.62 109 PHE A N 1
ATOM 908 C CA . PHE A 1 109 ? 0.730 7.574 -8.486 1.00 90.62 109 PHE A CA 1
ATOM 909 C C . PHE A 1 109 ? 1.625 7.945 -7.295 1.00 90.62 109 PHE A C 1
ATOM 911 O O . PHE A 1 109 ? 1.632 9.107 -6.888 1.00 90.62 109 PHE A O 1
ATOM 918 N N . LEU A 1 110 ? 2.402 6.998 -6.757 1.00 92.44 110 LEU A N 1
ATOM 919 C CA . LEU A 1 110 ? 3.212 7.237 -5.554 1.00 92.44 110 LEU A CA 1
ATOM 920 C C . LEU A 1 110 ? 4.472 8.061 -5.845 1.00 92.44 110 LEU A C 1
ATOM 922 O O . LEU A 1 110 ? 4.736 9.057 -5.175 1.00 92.44 110 LEU A O 1
ATOM 926 N N . PHE A 1 111 ? 5.250 7.665 -6.850 1.00 94.62 111 PHE A N 1
ATOM 927 C CA . PHE A 1 111 ? 6.574 8.232 -7.111 1.00 94.62 111 PHE A CA 1
ATOM 928 C C . PHE A 1 111 ? 6.570 9.347 -8.152 1.00 94.62 111 PHE A C 1
ATOM 930 O O . PHE A 1 111 ? 7.602 9.980 -8.362 1.00 94.62 111 PHE A O 1
ATOM 937 N N . ARG A 1 112 ? 5.431 9.622 -8.797 1.00 92.81 112 ARG A N 1
ATOM 938 C CA . ARG A 1 112 ? 5.261 10.690 -9.797 1.00 92.81 112 ARG A CA 1
ATOM 939 C C . ARG A 1 112 ? 6.340 10.677 -10.896 1.00 92.81 112 ARG A C 1
ATOM 941 O O . ARG A 1 112 ? 6.801 11.734 -11.323 1.00 92.81 112 ARG A O 1
ATOM 948 N N . GLY A 1 113 ? 6.751 9.485 -11.322 1.00 93.31 113 GLY A N 1
ATOM 949 C CA . GLY A 1 113 ? 7.763 9.243 -12.353 1.00 93.31 113 G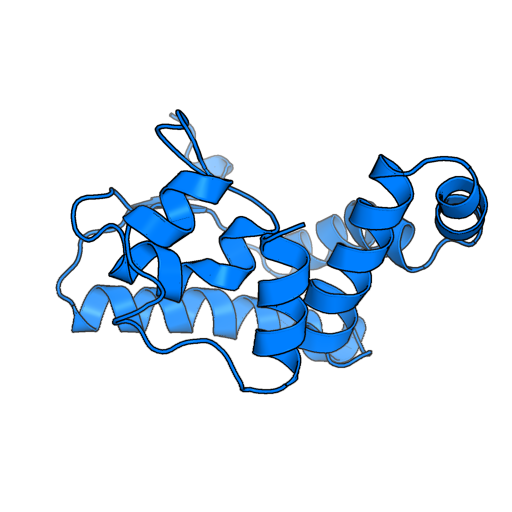LY A CA 1
ATOM 950 C C . GLY A 1 113 ? 9.218 9.406 -11.901 1.00 93.31 113 GLY A C 1
ATOM 951 O O . GLY A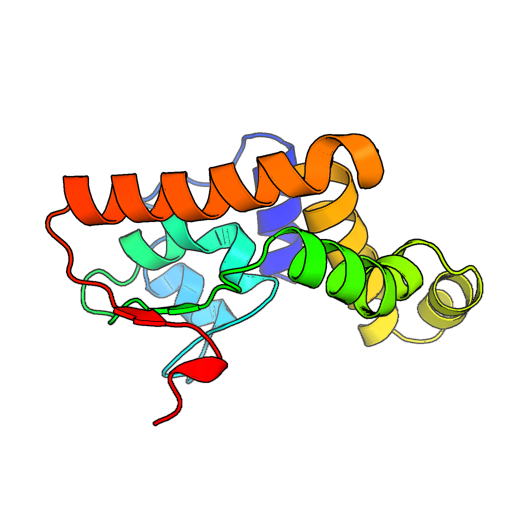 1 113 ? 10.117 9.351 -12.737 1.00 93.31 113 GLY A O 1
ATOM 952 N N . ASP A 1 114 ? 9.478 9.632 -10.609 1.00 95.31 114 ASP A N 1
ATOM 953 C CA . ASP A 1 114 ? 10.834 9.775 -10.068 1.00 95.31 114 ASP A CA 1
ATOM 954 C C . ASP A 1 114 ? 10.970 9.045 -8.724 1.00 95.31 114 ASP A C 1
ATOM 956 O O . ASP A 1 114 ? 10.789 9.613 -7.642 1.00 95.31 114 ASP A O 1
ATOM 960 N N . PHE A 1 115 ? 11.294 7.751 -8.807 1.00 96.19 115 PHE A N 1
ATOM 961 C CA . PHE A 1 115 ? 11.526 6.895 -7.642 1.00 96.19 115 PHE A CA 1
ATOM 962 C C . PHE A 1 115 ? 12.613 7.448 -6.715 1.00 96.19 115 PHE A C 1
ATOM 964 O O . PHE A 1 115 ? 12.435 7.479 -5.498 1.00 96.19 115 PHE A O 1
ATOM 971 N N . GLU A 1 116 ? 13.747 7.888 -7.264 1.00 95.44 116 GLU A N 1
ATOM 972 C CA . GLU A 1 116 ? 14.889 8.284 -6.438 1.00 95.44 116 GLU A CA 1
ATOM 973 C C . GLU A 1 116 ? 14.573 9.508 -5.588 1.00 95.44 116 GLU A C 1
ATOM 975 O O . GLU A 1 116 ? 14.958 9.555 -4.415 1.00 95.44 116 GLU A O 1
ATOM 980 N N . ARG A 1 117 ? 13.828 10.454 -6.165 1.00 96.81 117 ARG A N 1
ATOM 981 C CA . ARG A 1 117 ? 13.416 11.680 -5.494 1.00 96.81 117 ARG A CA 1
ATOM 982 C C . ARG A 1 117 ? 12.241 11.488 -4.539 1.00 96.81 117 ARG A C 1
ATOM 984 O O . ARG A 1 117 ? 12.232 12.117 -3.487 1.00 96.81 117 ARG A O 1
ATOM 991 N N . ASN A 1 118 ? 11.251 10.671 -4.904 1.00 97.56 118 ASN A N 1
ATOM 992 C CA . ASN A 1 118 ? 9.943 10.692 -4.239 1.00 97.56 118 ASN A CA 1
ATOM 993 C C . ASN A 1 118 ? 9.642 9.457 -3.378 1.00 97.56 118 ASN A C 1
ATOM 995 O O . ASN A 1 118 ? 8.719 9.516 -2.571 1.00 97.56 118 ASN A O 1
ATOM 999 N N . ALA A 1 119 ? 10.384 8.349 -3.505 1.00 96.50 119 ALA A N 1
ATOM 1000 C CA . ALA A 1 119 ? 10.018 7.096 -2.833 1.00 96.50 119 ALA A CA 1
ATOM 1001 C C . ALA A 1 119 ? 10.012 7.181 -1.303 1.00 96.50 119 ALA A C 1
ATOM 1003 O O . ALA A 1 119 ? 9.120 6.632 -0.665 1.00 96.50 119 ALA A O 1
ATOM 1004 N N . GLU A 1 120 ? 10.984 7.878 -0.719 1.00 97.06 120 GLU A N 1
ATOM 1005 C CA . GLU A 1 120 ? 11.087 8.040 0.735 1.00 97.06 120 GLU A CA 1
ATOM 1006 C C . GLU A 1 120 ? 9.920 8.857 1.290 1.00 97.06 120 GLU A C 1
ATOM 1008 O O . GLU A 1 120 ? 9.282 8.433 2.250 1.00 97.06 120 GLU A O 1
ATOM 1013 N N . GLN A 1 121 ? 9.580 9.971 0.634 1.00 97.00 121 GLN A N 1
ATOM 1014 C CA . GLN A 1 121 ? 8.426 10.776 1.023 1.00 97.00 121 GLN A CA 1
ATOM 1015 C C . GLN A 1 121 ? 7.121 9.998 0.836 1.00 97.00 121 GLN A C 1
ATOM 1017 O O . GLN A 1 121 ? 6.289 9.994 1.731 1.00 97.00 121 GLN A O 1
ATOM 1022 N N . ALA A 1 122 ? 6.959 9.280 -0.280 1.00 96.19 122 ALA A N 1
ATOM 1023 C CA . ALA A 1 122 ? 5.768 8.469 -0.525 1.00 96.19 122 ALA A CA 1
ATOM 1024 C C . ALA A 1 122 ? 5.580 7.367 0.533 1.00 96.19 122 ALA A C 1
ATOM 1026 O O . ALA A 1 122 ? 4.451 7.065 0.912 1.00 96.19 122 ALA A O 1
ATOM 1027 N N . TYR A 1 123 ? 6.676 6.780 1.024 1.00 96.56 123 TYR A N 1
ATOM 1028 C CA . TYR A 1 123 ? 6.643 5.830 2.133 1.00 96.56 123 TYR A CA 1
ATOM 1029 C C . TYR A 1 123 ? 6.167 6.492 3.428 1.00 96.56 123 TYR A C 1
ATOM 1031 O O . TYR A 1 123 ? 5.253 5.978 4.069 1.00 96.56 123 TYR A O 1
ATOM 1039 N N . MET A 1 124 ? 6.765 7.629 3.802 1.00 97.00 124 MET A N 1
ATOM 1040 C CA . MET A 1 124 ? 6.379 8.375 5.005 1.00 97.00 124 MET A CA 1
ATOM 1041 C C . MET A 1 124 ? 4.911 8.807 4.933 1.00 97.00 124 MET A C 1
ATOM 1043 O O . MET A 1 124 ? 4.133 8.457 5.815 1.00 97.00 124 MET A O 1
ATOM 1047 N N . ASP A 1 125 ? 4.508 9.449 3.832 1.00 96.38 125 ASP A N 1
ATOM 1048 C CA . ASP A 1 125 ? 3.141 9.923 3.595 1.00 96.38 125 ASP A CA 1
ATOM 1049 C C . ASP A 1 125 ? 2.109 8.792 3.716 1.00 96.38 125 ASP A C 1
ATOM 1051 O O . ASP A 1 125 ? 1.017 8.999 4.250 1.00 96.38 125 ASP A O 1
ATOM 1055 N N . HIS A 1 126 ? 2.443 7.594 3.221 1.00 95.25 126 HIS A N 1
ATOM 1056 C CA . HIS A 1 126 ? 1.566 6.431 3.303 1.00 95.25 126 HIS A CA 1
ATOM 1057 C C . HIS A 1 126 ? 1.306 6.015 4.754 1.00 95.25 126 HIS A C 1
ATOM 1059 O O . HIS A 1 126 ? 0.146 5.895 5.152 1.00 95.25 126 HIS A O 1
ATOM 1065 N N . TYR A 1 127 ? 2.360 5.814 5.550 1.00 96.88 127 TYR A N 1
ATOM 1066 C CA . TYR A 1 127 ? 2.193 5.365 6.933 1.00 96.88 127 TYR A CA 1
ATOM 1067 C C . TYR A 1 127 ? 1.662 6.465 7.843 1.00 96.88 127 TYR A C 1
ATOM 1069 O O . TYR A 1 127 ? 0.703 6.214 8.562 1.00 96.88 127 TYR A O 1
ATOM 1077 N N . GLU A 1 128 ? 2.207 7.680 7.773 1.00 97.00 128 GLU A N 1
ATOM 1078 C CA . GLU A 1 128 ? 1.735 8.806 8.588 1.00 97.00 128 GLU A CA 1
ATOM 1079 C C . GLU A 1 128 ? 0.267 9.140 8.281 1.00 97.00 128 GLU A C 1
ATOM 1081 O O . GLU A 1 128 ? -0.511 9.476 9.174 1.00 97.00 128 GLU A O 1
ATOM 1086 N N . GLY A 1 129 ? -0.141 9.019 7.012 1.00 97.06 129 GLY A N 1
ATOM 1087 C CA . GLY A 1 129 ? -1.531 9.192 6.601 1.00 97.06 129 GLY A CA 1
ATOM 1088 C C . GLY A 1 129 ? -2.466 8.147 7.210 1.00 97.06 129 GLY A C 1
ATOM 1089 O O . GLY A 1 129 ? -3.546 8.508 7.683 1.00 97.06 129 GLY A O 1
ATOM 1090 N N . LEU A 1 130 ? -2.053 6.875 7.223 1.00 96.94 130 LEU A N 1
ATOM 1091 C CA . LEU A 1 130 ? -2.818 5.789 7.840 1.00 96.94 130 LEU A CA 1
ATOM 1092 C C . LEU A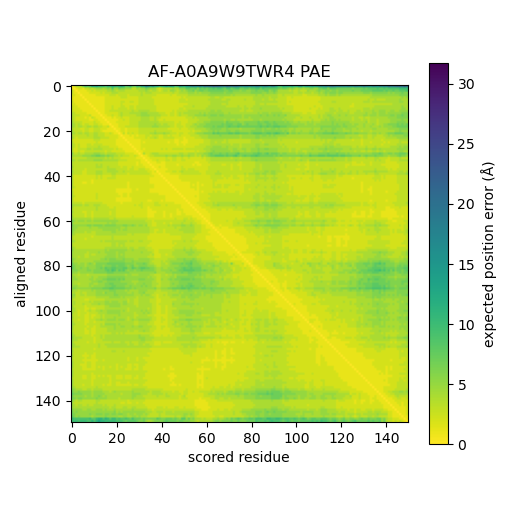 1 130 ? -2.852 5.908 9.364 1.00 96.94 130 LEU A C 1
ATOM 1094 O O . LEU A 1 130 ? -3.921 5.784 9.948 1.00 96.94 130 LEU A O 1
ATOM 1098 N N . GLU A 1 131 ? -1.725 6.202 10.010 1.00 97.44 131 GLU A N 1
ATOM 1099 C CA . GLU A 1 131 ? -1.660 6.416 11.459 1.00 97.44 131 GLU A CA 1
ATOM 1100 C C . GLU A 1 131 ? -2.584 7.548 11.892 1.00 97.44 131 GLU A C 1
ATOM 1102 O O . GLU A 1 131 ? -3.379 7.368 12.812 1.00 97.44 131 GLU A O 1
ATOM 1107 N N . ARG A 1 132 ? -2.532 8.692 11.196 1.00 97.69 132 ARG A N 1
ATOM 1108 C CA . ARG A 1 132 ? -3.419 9.822 11.476 1.00 97.69 132 ARG A CA 1
ATOM 1109 C C . ARG A 1 132 ? -4.886 9.420 11.344 1.00 97.69 132 ARG A C 1
ATOM 1111 O O . ARG A 1 132 ? -5.657 9.693 12.255 1.00 97.69 132 ARG A O 1
ATOM 1118 N N . MET A 1 133 ? -5.257 8.748 10.252 1.00 96.75 133 MET A N 1
ATOM 1119 C CA . MET A 1 133 ? -6.629 8.271 10.040 1.00 96.75 133 MET A CA 1
ATOM 1120 C C . MET A 1 133 ? -7.089 7.346 11.173 1.00 96.75 133 MET A C 1
ATOM 1122 O O . MET A 1 133 ? -8.154 7.554 11.746 1.00 96.75 133 MET A O 1
ATOM 1126 N N . LEU A 1 134 ? -6.274 6.353 11.533 1.00 97.25 134 LEU A N 1
ATOM 1127 C CA . LEU A 1 134 ? -6.609 5.387 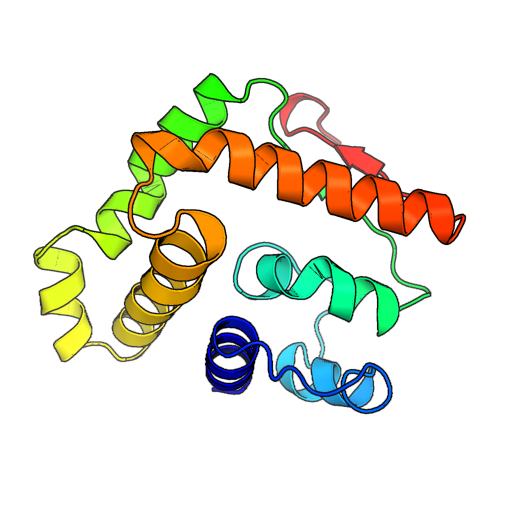12.580 1.00 97.25 134 LEU A CA 1
ATOM 1128 C C . LEU A 1 134 ? -6.733 6.062 13.952 1.00 97.25 134 LEU A C 1
ATOM 1130 O O . LEU A 1 134 ? -7.652 5.755 14.706 1.00 97.25 134 LEU A O 1
ATOM 1134 N N . GLN A 1 135 ? -5.857 7.020 14.265 1.00 96.69 135 GLN A N 1
ATOM 1135 C CA . GLN A 1 135 ? -5.916 7.794 15.509 1.00 96.69 135 GLN A CA 1
ATOM 1136 C C . GLN A 1 135 ? -7.150 8.701 15.576 1.00 96.69 135 GLN A C 1
ATOM 1138 O O . GLN A 1 135 ? -7.808 8.750 16.614 1.00 96.69 135 GLN A O 1
ATOM 1143 N N . GLU A 1 136 ? -7.484 9.396 14.486 1.00 96.25 136 GLU A N 1
ATOM 1144 C CA . GLU A 1 136 ? -8.682 10.242 14.385 1.00 96.25 136 GLU A CA 1
ATOM 1145 C C . GLU A 1 136 ? -9.973 9.426 14.555 1.00 96.25 136 GLU A C 1
ATOM 1147 O O . GLU A 1 136 ? -10.926 9.896 15.177 1.00 96.25 136 GLU A O 1
ATOM 1152 N N . GLU A 1 137 ? -9.987 8.186 14.064 1.00 94.56 137 GLU A N 1
ATOM 1153 C CA . GLU A 1 137 ? -11.092 7.235 14.230 1.00 94.56 137 GLU A CA 1
ATOM 1154 C C . GLU A 1 137 ? -11.085 6.514 15.593 1.00 94.56 137 GLU A C 1
ATOM 1156 O O . GLU A 1 137 ? -12.030 5.791 15.911 1.00 94.56 137 GLU A O 1
ATOM 1161 N N . GLY A 1 138 ? -10.043 6.694 16.415 1.00 95.19 138 GLY A N 1
ATOM 1162 C CA . GLY A 1 138 ? -9.874 5.977 17.683 1.00 95.19 138 GLY A CA 1
ATOM 1163 C C . GLY A 1 138 ? -9.695 4.463 17.509 1.00 95.19 138 GLY A C 1
ATOM 1164 O O . GLY A 1 138 ? -10.080 3.692 18.389 1.00 95.19 138 GLY A O 1
ATOM 1165 N N . ARG A 1 139 ? -9.152 4.032 16.366 1.00 95.69 139 ARG A N 1
ATOM 1166 C CA . ARG A 1 139 ? -8.990 2.629 15.983 1.00 95.69 139 ARG A CA 1
ATOM 1167 C C . ARG A 1 139 ? -7.617 2.102 16.378 1.00 95.69 139 ARG A C 1
ATOM 1169 O O . ARG A 1 139 ? -6.586 2.673 16.027 1.00 95.69 139 ARG A O 1
ATOM 1176 N N . GLU A 1 140 ? -7.612 0.971 17.074 1.00 96.19 140 GLU A N 1
ATOM 1177 C CA . GLU A 1 140 ? -6.377 0.274 17.424 1.00 96.19 140 GLU A CA 1
ATOM 1178 C C . GLU A 1 140 ? -5.720 -0.342 16.183 1.00 96.19 140 GLU A C 1
ATOM 1180 O O . GLU A 1 140 ? -6.387 -0.875 15.290 1.00 96.19 140 GLU A O 1
ATOM 1185 N N . TYR A 1 141 ? -4.392 -0.286 16.146 1.00 97.50 141 TYR A N 1
ATOM 1186 C CA . TYR A 1 141 ? -3.578 -0.923 15.122 1.00 97.50 141 TYR A CA 1
ATOM 1187 C C . TYR A 1 141 ? -2.279 -1.451 15.721 1.00 97.50 141 TYR A C 1
ATOM 1189 O O . TYR A 1 141 ? -1.792 -0.953 16.736 1.00 97.50 141 TYR A O 1
ATOM 1197 N N . LEU A 1 142 ? -1.712 -2.461 15.068 1.00 97.81 142 LEU A N 1
ATOM 1198 C CA . LEU A 1 142 ? -0.398 -2.996 15.398 1.00 97.81 142 LEU A CA 1
ATOM 1199 C C . LEU A 1 142 ? 0.649 -2.395 14.455 1.00 97.81 142 LEU A C 1
ATOM 1201 O O . LEU A 1 142 ? 0.579 -2.612 13.247 1.00 97.81 142 LEU A O 1
ATOM 1205 N N . ASP A 1 143 ? 1.625 -1.672 14.998 1.00 97.12 143 ASP A N 1
ATOM 1206 C CA . ASP A 1 143 ? 2.853 -1.318 14.275 1.00 97.12 143 ASP A CA 1
ATOM 1207 C C . ASP A 1 143 ? 3.828 -2.495 14.372 1.00 97.12 143 ASP A C 1
ATOM 1209 O O . ASP A 1 143 ? 4.251 -2.861 15.470 1.00 97.12 143 ASP A O 1
ATOM 1213 N N . TRP A 1 144 ? 4.124 -3.129 13.237 1.00 97.50 144 TRP A N 1
ATOM 1214 C CA . TRP A 1 144 ? 4.899 -4.369 13.179 1.00 97.50 144 TRP A CA 1
ATOM 1215 C C . TRP A 1 144 ? 6.022 -4.264 12.153 1.00 97.50 144 TRP A C 1
ATOM 1217 O O . TRP A 1 144 ? 5.805 -3.870 11.003 1.00 97.50 144 TRP A O 1
ATOM 1227 N N . ALA A 1 145 ? 7.217 -4.693 12.548 1.00 95.38 145 ALA A N 1
ATOM 1228 C CA . ALA A 1 145 ? 8.340 -4.915 11.652 1.00 95.38 145 ALA A CA 1
ATOM 1229 C C . ALA A 1 145 ? 8.721 -6.402 11.634 1.00 95.38 145 ALA A C 1
ATOM 1231 O O . ALA A 1 145 ? 8.488 -7.132 12.594 1.00 95.38 145 ALA A O 1
ATOM 1232 N N . VAL A 1 146 ? 9.352 -6.865 10.550 1.00 91.50 146 VAL A N 1
ATOM 1233 C CA . VAL A 1 146 ? 9.729 -8.286 10.405 1.00 91.50 146 VAL A CA 1
ATOM 1234 C C . VAL A 1 146 ? 10.666 -8.770 11.512 1.00 91.50 146 VAL A C 1
ATOM 1236 O O . VAL A 1 146 ? 10.671 -9.949 11.858 1.00 91.50 146 VAL A O 1
ATOM 1239 N N . GLU A 1 147 ? 11.433 -7.852 12.094 1.00 93.75 147 GLU A N 1
ATOM 1240 C CA . GLU A 1 147 ? 12.334 -8.103 13.211 1.00 93.75 147 GLU A CA 1
ATOM 1241 C C . GLU A 1 147 ? 11.606 -8.370 14.539 1.00 93.75 147 GLU A C 1
ATOM 1243 O O . GLU A 1 147 ? 12.220 -8.930 15.445 1.00 93.75 147 GLU A O 1
ATOM 1248 N N . ASP A 1 148 ? 10.327 -7.999 14.660 1.00 94.88 148 ASP A N 1
ATOM 1249 C CA . ASP A 1 148 ? 9.538 -8.208 15.881 1.00 94.88 148 ASP A CA 1
ATOM 1250 C C . ASP A 1 148 ? 9.101 -9.671 16.045 1.00 94.88 148 ASP A C 1
ATOM 1252 O O . ASP A 1 148 ? 8.877 -10.128 17.164 1.00 94.88 148 ASP A O 1
ATOM 1256 N N . GLY A 1 149 ? 9.060 -10.436 14.950 1.00 93.06 149 GLY A N 1
ATOM 1257 C CA . GLY A 1 149 ? 8.731 -11.858 14.981 1.00 93.06 149 GLY A CA 1
ATOM 1258 C C . GLY A 1 149 ? 7.255 -12.142 15.279 1.00 93.06 149 GLY A C 1
ATOM 1259 O O . GLY A 1 149 ? 6.373 -11.388 14.860 1.00 93.06 149 GLY A O 1
ATOM 1260 N N . TRP A 1 150 ? 7.020 -13.290 15.923 1.00 90.31 150 TRP A N 1
ATOM 1261 C CA . TRP A 1 150 ? 5.704 -13.803 16.320 1.00 90.31 150 TRP A CA 1
ATOM 1262 C C . TRP A 1 150 ? 5.351 -13.425 17.754 1.00 90.31 150 TRP A C 1
ATOM 1264 O O . TRP A 1 150 ? 6.254 -13.530 18.616 1.00 90.31 150 TRP A O 1
#

Sequence (150 aa):
MLYCELMILKLQNRLPPPEILRRDYFDRILADKEATTDIPAAWFAPELVQAYPEALVILNRRRDLGAWKVSFRASVLPMMQSWKYWLGSWFNAELFWGVWLTDMGHDKFLFRGDFERNAEQAYMDHYEGLERMLQEEGREYLDWAVEDGW

Mean predicted aligned error: 3.32 Å

Foldseek 3Di:
DLLVVQLVCVLVVNHDDLVCLALVSCCVVCVPPPDDDDPPVLLCVVSVCSRCVPRAAEAEDDPDLVVVLVVCVVPPVCLQPPPVLVVVLVVDVVSVCSNVRSCSRPCCNQVVNHSVPGVSVSVVCSVVVVVVSCVVVVHDHHYDYVVVPD